Protein AF-A0A2E6XXT9-F1 (afdb_monomer)

Solvent-accessible surface area (backbone atoms only — not comparable to full-atom values): 5146 Å² total; per-residue (Å²): 124,73,70,63,57,56,52,53,52,50,53,53,52,51,52,58,50,50,54,53,52,51,51,53,53,49,52,53,50,51,52,50,49,62,69,49,42,75,70,45,39,66,88,89,64,47,90,58,90,67,51,73,64,60,50,40,53,53,30,56,75,75,38,59,66,68,61,18,49,52,54,41,52,54,50,53,48,60,33,11,51,72,50,48,55,54,60,77,77,106

pLDDT: mean 73.35, std 12.28, range [46.41, 94.06]

Mean predicted aligned error: 13.12 Å

Structure (mmCIF, N/CA/C/O backbone):
data_AF-A0A2E6XXT9-F1
#
_entry.id   AF-A0A2E6XXT9-F1
#
loop_
_atom_site.group_PDB
_atom_site.id
_atom_site.type_symbol
_atom_site.label_at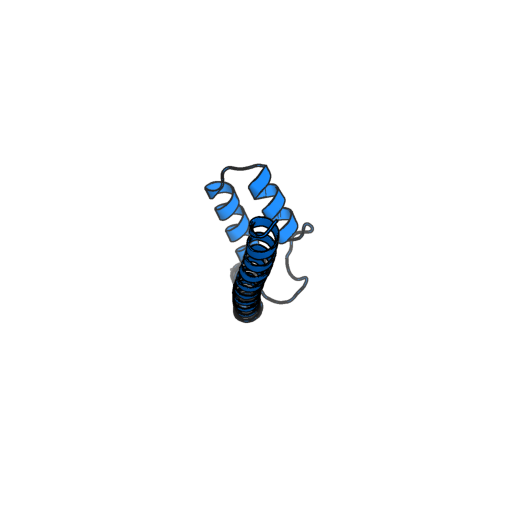om_id
_atom_site.label_alt_id
_atom_site.label_comp_id
_atom_site.label_asym_id
_atom_site.label_entity_id
_atom_site.label_seq_id
_atom_site.pdbx_PDB_ins_code
_atom_site.Cartn_x
_atom_site.Cartn_y
_atom_site.Cartn_z
_atom_site.occupancy
_atom_site.B_iso_or_equiv
_atom_site.auth_seq_id
_atom_site.auth_comp_id
_atom_site.auth_asym_id
_atom_site.auth_atom_id
_atom_site.pdbx_PDB_model_num
ATOM 1 N N . MET A 1 1 ? -21.179 0.998 47.952 1.00 52.31 1 MET A N 1
ATOM 2 C CA . MET A 1 1 ? -19.889 0.508 47.402 1.00 52.31 1 MET A CA 1
ATOM 3 C C . MET A 1 1 ? -19.983 -0.675 46.414 1.00 52.31 1 MET A C 1
ATOM 5 O O . MET A 1 1 ? -19.039 -0.860 45.659 1.00 52.31 1 MET A O 1
ATOM 9 N N . ARG A 1 2 ? -21.082 -1.456 46.329 1.00 54.91 2 ARG A N 1
ATOM 10 C CA . ARG A 1 2 ? -21.186 -2.627 45.411 1.00 54.91 2 ARG A CA 1
ATOM 11 C C . ARG A 1 2 ? -21.195 -2.318 43.901 1.00 54.91 2 ARG A C 1
ATOM 13 O O . ARG A 1 2 ? -20.762 -3.156 43.122 1.00 54.91 2 ARG A O 1
ATOM 20 N N . LYS A 1 3 ? -21.653 -1.134 43.471 1.00 54.16 3 LYS A N 1
ATOM 21 C CA . LYS A 1 3 ? -21.786 -0.796 42.036 1.00 54.16 3 LYS A CA 1
ATOM 22 C C . LYS A 1 3 ? -20.437 -0.646 41.304 1.00 54.16 3 LYS A C 1
ATOM 24 O O . LYS A 1 3 ? -20.351 -0.979 40.128 1.00 54.16 3 LYS A O 1
ATOM 29 N N . ASN A 1 4 ? -19.371 -0.240 42.004 1.00 60.50 4 ASN A N 1
ATOM 30 C CA . ASN A 1 4 ? -18.047 -0.021 41.399 1.00 60.50 4 ASN A CA 1
ATOM 31 C C . ASN A 1 4 ? -17.325 -1.319 41.006 1.00 60.50 4 ASN A C 1
ATOM 33 O O . ASN A 1 4 ? -16.592 -1.335 40.021 1.00 60.50 4 ASN A O 1
ATOM 37 N N . TYR A 1 5 ? -17.544 -2.413 41.740 1.00 61.06 5 TYR A N 1
ATOM 38 C CA . TYR A 1 5 ? -16.918 -3.704 41.433 1.00 61.06 5 TYR A CA 1
ATOM 39 C C . TYR A 1 5 ? -17.533 -4.361 40.196 1.00 61.06 5 TYR A C 1
ATOM 41 O O . TYR A 1 5 ? -16.806 -4.861 39.340 1.00 61.06 5 TYR A O 1
ATOM 49 N N . LEU A 1 6 ? -18.860 -4.284 40.055 1.00 65.12 6 LEU A N 1
ATOM 50 C CA . LEU A 1 6 ? -19.566 -4.844 38.903 1.00 65.12 6 LEU A CA 1
ATOM 51 C C . LEU A 1 6 ? -19.164 -4.136 37.600 1.00 65.12 6 LEU A C 1
ATOM 53 O O . LEU A 1 6 ? -18.903 -4.787 36.593 1.00 65.12 6 LEU A O 1
ATOM 57 N N . PHE A 1 7 ? -19.033 -2.806 37.642 1.00 67.94 7 PHE A N 1
ATOM 58 C CA . PHE A 1 7 ? -18.627 -2.003 36.488 1.00 67.94 7 PHE A CA 1
ATOM 59 C C . PHE A 1 7 ? -17.190 -2.313 36.038 1.00 67.94 7 PHE A C 1
ATOM 61 O O . PHE A 1 7 ? -16.904 -2.335 34.844 1.00 67.94 7 PHE A O 1
ATOM 68 N N . LYS A 1 8 ? -16.286 -2.612 36.982 1.00 68.00 8 LYS A N 1
ATOM 69 C CA . LYS A 1 8 ? -14.889 -2.972 36.690 1.00 68.00 8 LYS A CA 1
ATOM 70 C C . LYS A 1 8 ? -14.782 -4.336 35.998 1.00 68.00 8 LYS A C 1
ATOM 72 O O . LYS A 1 8 ? -14.039 -4.463 35.028 1.00 68.00 8 LYS A O 1
ATOM 77 N N . ILE A 1 9 ? -15.567 -5.318 36.448 1.00 66.75 9 ILE A N 1
ATOM 78 C CA . ILE A 1 9 ? -15.645 -6.650 35.826 1.00 66.75 9 ILE A CA 1
ATOM 79 C C . ILE A 1 9 ? -16.264 -6.549 34.429 1.00 66.75 9 ILE A C 1
ATOM 81 O O . ILE A 1 9 ? -15.720 -7.112 33.483 1.00 66.75 9 ILE A O 1
ATOM 85 N N . LEU A 1 10 ? -17.340 -5.769 34.272 1.00 71.44 10 LEU A N 1
ATOM 86 C CA . LEU A 1 10 ? -17.986 -5.556 32.975 1.00 71.44 10 LEU A CA 1
ATOM 87 C C . LEU A 1 10 ? -17.019 -4.918 31.965 1.00 71.44 10 LEU A C 1
ATOM 89 O O . LEU A 1 10 ? -16.896 -5.392 30.841 1.00 71.44 10 LEU A O 1
ATOM 93 N N . LYS A 1 11 ? -16.274 -3.886 32.384 1.00 69.88 11 LYS A N 1
ATOM 94 C CA . LYS A 1 11 ? -15.284 -3.201 31.538 1.00 69.88 11 LYS A CA 1
ATOM 95 C C . LYS A 1 11 ? -14.143 -4.136 31.128 1.00 69.88 11 LYS A C 1
ATOM 97 O O . LYS A 1 11 ? -13.725 -4.120 29.977 1.00 69.88 11 LYS A O 1
ATOM 102 N N . MET A 1 12 ? -13.684 -4.987 32.046 1.00 62.44 12 MET A N 1
ATOM 103 C CA . MET A 1 12 ? -12.664 -6.000 31.766 1.00 62.44 12 MET A CA 1
ATOM 104 C C . MET A 1 12 ? -13.171 -7.064 30.780 1.00 62.44 12 MET A C 1
ATOM 106 O O . MET A 1 12 ? -12.436 -7.450 29.877 1.00 62.44 12 MET A O 1
ATOM 110 N N . TYR A 1 13 ? -14.434 -7.486 30.896 1.00 62.16 13 TYR A N 1
ATOM 111 C CA . TYR A 1 13 ? -15.052 -8.460 29.990 1.00 62.16 13 TYR A CA 1
ATOM 112 C C . TYR A 1 13 ? -15.288 -7.887 28.583 1.00 62.16 13 TYR A C 1
ATOM 114 O O . TYR A 1 13 ? -14.995 -8.551 27.591 1.00 62.16 13 TYR A O 1
ATOM 122 N N . VAL A 1 14 ? -15.741 -6.631 28.489 1.00 68.69 14 VAL A N 1
ATOM 123 C CA . VAL A 1 14 ? -15.914 -5.914 27.213 1.00 68.69 14 VAL A CA 1
ATOM 124 C C . VAL A 1 14 ? -14.571 -5.728 26.509 1.00 68.69 14 VAL A C 1
ATOM 126 O O . VAL A 1 14 ? -14.471 -6.046 25.327 1.00 68.69 14 VAL A O 1
ATOM 129 N N . SER A 1 15 ? -13.515 -5.316 27.220 1.00 66.44 15 SER A N 1
ATOM 130 C CA . SER A 1 15 ? -12.163 -5.238 26.647 1.00 66.44 15 SER A CA 1
ATOM 131 C C . SER A 1 15 ? -11.648 -6.606 26.184 1.00 66.44 15 SER A C 1
ATOM 133 O O . SER A 1 15 ? -10.994 -6.684 25.144 1.00 66.44 15 SER A O 1
ATOM 135 N N . ASN A 1 16 ? -11.992 -7.687 26.901 1.00 69.25 16 ASN A N 1
ATOM 136 C CA . ASN A 1 16 ? -11.644 -9.057 26.515 1.00 69.25 16 ASN A CA 1
ATOM 137 C C . ASN A 1 16 ? -12.443 -9.569 25.282 1.00 69.25 16 ASN A C 1
ATOM 139 O O . ASN A 1 16 ? -12.013 -10.437 24.530 1.00 69.25 16 ASN A O 1
ATOM 143 N N . ILE A 1 17 ? -13.636 -9.051 25.028 1.00 74.56 17 ILE A N 1
ATOM 144 C CA . ILE A 1 17 ? -14.370 -9.370 23.795 1.00 74.56 17 ILE A CA 1
ATOM 145 C C . ILE A 1 17 ? -13.838 -8.539 22.628 1.00 74.56 17 ILE A C 1
ATOM 147 O O . ILE A 1 17 ? -13.624 -9.070 21.538 1.00 74.56 17 ILE A O 1
ATOM 151 N N . LEU A 1 18 ? -13.546 -7.262 22.877 1.00 71.00 18 LEU A N 1
ATOM 152 C CA . LEU A 1 18 ? -13.071 -6.335 21.859 1.00 71.00 18 LEU A CA 1
ATOM 153 C C . LEU A 1 18 ? -11.682 -6.722 21.328 1.00 71.00 18 LEU A C 1
ATOM 155 O O . LEU A 1 18 ? -11.492 -6.681 20.116 1.00 71.00 18 LEU A O 1
ATOM 159 N N . TYR A 1 19 ? -10.746 -7.169 22.185 1.00 77.62 19 TYR A N 1
ATOM 160 C CA . TYR A 1 19 ? -9.423 -7.621 21.710 1.00 77.62 19 TYR A CA 1
ATOM 161 C C . TYR A 1 19 ? -9.507 -8.899 20.866 1.00 77.62 19 TYR A C 1
ATOM 163 O O . TYR A 1 19 ? -8.767 -9.047 19.898 1.00 77.62 19 TYR A O 1
ATOM 171 N N . LYS A 1 20 ? -10.405 -9.836 21.207 1.00 73.38 20 LYS A N 1
ATOM 172 C CA . LYS A 1 20 ? -10.609 -11.049 20.400 1.00 73.38 20 LYS A CA 1
ATOM 173 C C . LYS A 1 20 ? -11.167 -10.696 19.031 1.00 73.38 20 LYS A C 1
ATOM 175 O O . LYS A 1 20 ? -10.698 -11.235 18.031 1.00 73.38 20 LYS A O 1
ATOM 180 N N . LEU A 1 21 ? -12.123 -9.768 18.992 1.00 75.19 21 LEU A N 1
ATOM 181 C CA . LEU A 1 21 ? -12.710 -9.289 17.748 1.00 75.19 21 LEU A CA 1
ATOM 182 C C . LEU A 1 21 ? -11.652 -8.620 16.860 1.00 75.19 21 LEU A C 1
ATOM 184 O O . LEU A 1 21 ? -11.535 -8.960 15.685 1.00 75.19 21 LEU A O 1
ATOM 188 N N . THR A 1 22 ? -10.832 -7.727 17.424 1.00 76.38 22 THR A N 1
ATOM 189 C CA . THR A 1 22 ? -9.768 -7.049 16.668 1.00 76.38 22 THR A CA 1
ATOM 190 C C . THR A 1 22 ? -8.680 -8.009 16.208 1.00 76.38 22 THR A C 1
ATOM 192 O O . THR A 1 22 ? -8.243 -7.912 15.066 1.00 76.38 22 THR A O 1
ATOM 195 N N . THR A 1 23 ? -8.284 -8.980 17.035 1.00 78.81 23 THR A N 1
ATOM 196 C CA . THR A 1 23 ? -7.291 -9.997 16.642 1.00 78.81 23 THR A CA 1
ATOM 197 C C . THR A 1 23 ? -7.799 -10.840 15.470 1.00 78.81 23 THR A C 1
ATOM 199 O O . THR A 1 23 ? -7.047 -11.103 14.536 1.00 78.81 23 THR A O 1
ATOM 202 N N . CYS A 1 24 ? -9.084 -11.204 15.474 1.00 78.69 24 CYS A N 1
ATOM 203 C CA . CYS A 1 24 ? -9.699 -11.968 14.389 1.00 78.69 24 CYS A CA 1
ATOM 204 C C . CYS A 1 24 ? -9.735 -11.160 13.078 1.00 78.69 24 CYS A C 1
ATOM 206 O O . CYS A 1 24 ? -9.350 -11.663 12.024 1.00 78.69 24 CYS A O 1
ATOM 208 N N . VAL A 1 25 ? -10.096 -9.873 13.154 1.00 82.38 25 VAL A N 1
ATOM 209 C CA . VAL A 1 25 ? -10.068 -8.955 12.002 1.00 82.38 25 VAL A CA 1
ATOM 210 C C . VAL A 1 25 ? -8.646 -8.784 11.454 1.00 82.38 25 VAL A C 1
ATOM 212 O O . VAL A 1 25 ? -8.451 -8.850 10.243 1.00 82.38 25 VAL A O 1
ATOM 215 N N . ILE A 1 26 ? -7.643 -8.632 12.324 1.00 77.31 26 ILE A N 1
ATOM 216 C CA . ILE A 1 26 ? -6.233 -8.512 11.923 1.00 77.31 26 ILE A CA 1
ATOM 217 C C . ILE A 1 26 ? -5.745 -9.795 11.243 1.00 77.31 26 ILE A C 1
ATOM 219 O O . ILE A 1 26 ? -5.108 -9.719 10.197 1.00 77.31 26 ILE A O 1
ATOM 223 N N . GLN A 1 27 ? -6.064 -10.970 11.790 1.00 80.25 27 GLN A N 1
ATOM 224 C CA . GLN A 1 27 ? -5.689 -12.253 11.186 1.00 80.25 27 GLN A CA 1
ATOM 225 C C . GLN A 1 27 ? -6.314 -12.436 9.799 1.00 80.25 27 GLN A C 1
ATOM 227 O O . GLN A 1 27 ? -5.619 -12.843 8.868 1.00 80.25 27 GLN A O 1
ATOM 232 N N . MET A 1 28 ? -7.587 -12.067 9.637 1.00 79.25 28 MET A N 1
ATOM 233 C CA . MET A 1 28 ? -8.257 -12.074 8.333 1.00 79.25 28 MET A CA 1
ATOM 234 C C . MET A 1 28 ? -7.597 -11.103 7.346 1.00 79.25 28 MET A C 1
ATOM 236 O O . MET A 1 28 ? -7.363 -11.460 6.194 1.00 79.25 28 MET A O 1
ATOM 240 N N . LEU A 1 29 ? -7.233 -9.899 7.794 1.00 77.31 29 LEU A N 1
ATOM 241 C CA . LEU A 1 29 ? -6.505 -8.917 6.983 1.00 77.31 29 LEU A CA 1
ATOM 242 C C . LEU A 1 29 ? -5.127 -9.425 6.548 1.00 77.31 29 LEU A C 1
ATOM 244 O O . LEU A 1 29 ? -4.773 -9.283 5.380 1.00 77.31 29 LEU A O 1
ATOM 248 N N . ILE A 1 30 ? -4.367 -10.043 7.456 1.00 78.12 30 ILE A N 1
ATOM 249 C CA . ILE A 1 30 ? -3.056 -10.630 7.147 1.00 78.12 30 ILE A CA 1
ATOM 250 C C . ILE A 1 30 ? -3.205 -11.736 6.102 1.00 78.12 30 ILE A C 1
ATOM 252 O O . ILE A 1 30 ? -2.451 -11.751 5.131 1.00 78.12 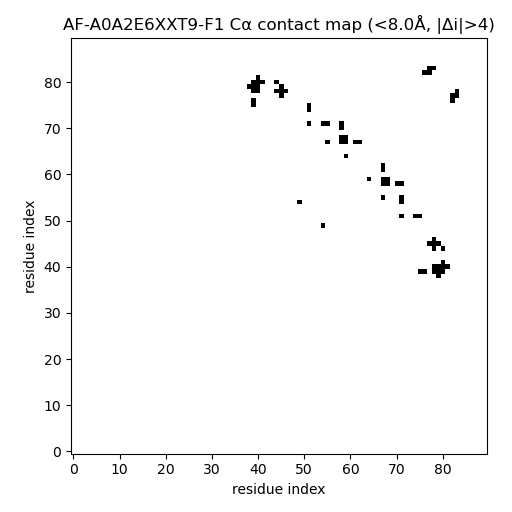30 ILE A O 1
ATOM 256 N N . LEU A 1 31 ? -4.197 -12.616 6.263 1.00 81.31 31 LEU A N 1
ATOM 257 C CA . LEU A 1 31 ? -4.467 -13.693 5.313 1.00 81.31 31 LEU A CA 1
ATOM 258 C C . LEU A 1 31 ? -4.804 -13.139 3.922 1.00 81.31 31 LEU A C 1
ATOM 260 O O . LEU A 1 31 ? -4.234 -13.585 2.928 1.00 81.31 31 LEU A O 1
ATOM 264 N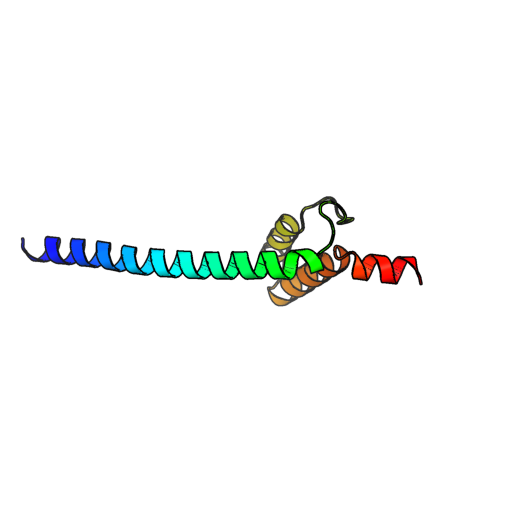 N . CYS A 1 32 ? -5.667 -12.123 3.849 1.00 74.06 32 CYS A N 1
ATOM 265 C CA . CYS A 1 32 ? -5.977 -11.437 2.596 1.00 74.06 32 CYS A CA 1
ATOM 266 C C . CYS A 1 32 ? -4.714 -10.833 1.967 1.00 74.06 32 CYS A C 1
ATOM 268 O O . CYS A 1 32 ? -4.451 -11.056 0.789 1.00 74.06 32 CYS A O 1
ATOM 270 N N . ILE A 1 33 ? -3.894 -10.117 2.743 1.00 77.06 33 ILE A N 1
ATOM 271 C CA . ILE A 1 33 ? -2.651 -9.519 2.237 1.00 77.06 33 ILE A CA 1
ATOM 272 C C . ILE A 1 33 ? -1.711 -10.598 1.699 1.00 77.06 33 ILE A C 1
ATOM 274 O O . ILE A 1 33 ? -1.165 -10.415 0.618 1.00 77.06 33 ILE A O 1
ATOM 278 N N . GLN A 1 34 ? -1.533 -11.716 2.404 1.00 73.69 34 GLN A N 1
ATOM 279 C CA . GLN A 1 34 ? -0.679 -12.819 1.952 1.00 73.69 34 GLN A CA 1
ATOM 280 C C . GLN A 1 34 ? -1.200 -13.469 0.667 1.00 73.69 34 GLN A C 1
ATOM 282 O O . GLN A 1 34 ? -0.407 -13.772 -0.222 1.00 73.69 34 GLN A O 1
ATOM 287 N N . LEU A 1 35 ? -2.519 -13.630 0.541 1.00 78.12 35 LEU A N 1
ATOM 288 C CA . LEU A 1 35 ? -3.156 -14.227 -0.632 1.00 78.12 35 LEU A CA 1
ATOM 289 C C . LEU A 1 35 ? -3.078 -13.314 -1.864 1.00 78.12 35 LEU A C 1
ATOM 291 O O . LEU A 1 35 ? -2.857 -13.794 -2.974 1.00 78.12 35 LEU A O 1
ATOM 295 N N . PHE A 1 36 ? -3.193 -11.998 -1.670 1.00 71.56 36 PHE A N 1
ATOM 296 C CA . PHE A 1 36 ? -3.072 -11.017 -2.750 1.00 71.56 36 PHE A CA 1
ATOM 297 C C . PHE A 1 36 ? -1.622 -10.573 -3.028 1.00 71.56 36 PHE A C 1
ATOM 299 O O . PHE A 1 36 ? -1.345 -10.098 -4.126 1.00 71.56 36 PHE A O 1
ATOM 306 N N . ARG A 1 37 ? -0.669 -10.772 -2.100 1.00 68.50 37 ARG A N 1
ATOM 307 C CA . ARG A 1 37 ? 0.767 -10.447 -2.267 1.00 68.50 37 ARG A CA 1
ATOM 308 C C . ARG A 1 37 ? 1.369 -10.944 -3.588 1.00 68.50 37 ARG A C 1
ATOM 310 O O . ARG A 1 37 ? 1.964 -10.117 -4.275 1.00 68.50 37 ARG A O 1
ATOM 317 N N . PRO A 1 38 ? 1.214 -12.220 -3.997 1.00 65.38 38 PRO A N 1
ATOM 318 C CA . PRO A 1 38 ? 1.786 -12.692 -5.258 1.00 65.38 38 PRO A CA 1
ATOM 319 C C . PRO A 1 38 ? 1.189 -11.993 -6.487 1.00 65.38 38 PRO A C 1
ATOM 321 O O . PRO A 1 38 ? 1.857 -11.888 -7.511 1.00 65.38 38 PRO A O 1
ATOM 324 N N . PHE A 1 39 ? -0.033 -11.461 -6.383 1.00 66.06 39 PHE A N 1
ATOM 325 C CA . PHE A 1 39 ? -0.668 -10.706 -7.461 1.00 66.06 39 PHE A CA 1
ATOM 326 C C . PHE A 1 39 ? -0.174 -9.263 -7.556 1.00 66.06 39 PHE A C 1
ATOM 328 O O . PHE A 1 39 ? -0.362 -8.655 -8.600 1.00 66.06 39 PHE A O 1
ATOM 335 N N . PHE A 1 40 ? 0.454 -8.702 -6.519 1.00 64.44 40 PHE A N 1
ATOM 336 C CA . PHE A 1 40 ? 0.998 -7.337 -6.550 1.00 64.44 40 PHE A CA 1
ATOM 337 C C . PHE A 1 40 ? 2.436 -7.262 -7.076 1.00 64.44 40 PHE A C 1
ATOM 339 O O . PHE A 1 40 ? 2.947 -6.168 -7.300 1.00 64.44 40 PHE A O 1
ATOM 346 N N . GLY A 1 41 ? 3.056 -8.412 -7.343 1.00 61.81 41 GLY A N 1
ATOM 347 C CA . GLY A 1 41 ? 4.380 -8.513 -7.935 1.00 61.81 41 GLY A CA 1
ATOM 348 C C . GLY A 1 41 ? 5.552 -8.490 -6.983 1.00 61.81 41 GLY A C 1
ATOM 349 O O . GLY A 1 41 ? 5.399 -8.518 -5.767 1.00 61.81 41 GLY A O 1
ATOM 350 N N . ALA A 1 42 ? 6.749 -8.476 -7.573 1.00 62.41 42 ALA A N 1
ATOM 351 C CA . ALA A 1 42 ? 7.988 -8.462 -6.816 1.00 62.41 42 ALA A CA 1
ATOM 352 C C . ALA A 1 42 ? 8.158 -7.142 -6.047 1.00 62.41 42 ALA A C 1
ATOM 354 O O . ALA A 1 42 ? 7.791 -6.056 -6.505 1.00 62.41 42 ALA A O 1
ATOM 355 N N . GLU A 1 43 ? 8.721 -7.257 -4.848 1.00 58.66 43 GLU A N 1
ATOM 356 C CA . GLU A 1 43 ? 9.005 -6.123 -3.976 1.00 58.66 43 GLU A CA 1
ATOM 357 C C . GLU A 1 43 ? 10.012 -5.180 -4.652 1.00 58.66 43 GLU A C 1
ATOM 359 O O . GLU A 1 43 ? 10.987 -5.624 -5.251 1.00 58.66 43 GLU A O 1
ATOM 364 N N . GLY A 1 44 ? 9.758 -3.869 -4.594 1.00 60.62 44 GLY A N 1
ATOM 365 C CA . GLY A 1 44 ? 10.651 -2.855 -5.173 1.00 60.62 44 GLY A CA 1
ATOM 366 C C . GLY A 1 44 ? 10.502 -2.600 -6.680 1.00 60.62 44 GLY A C 1
ATOM 367 O O . GLY A 1 44 ? 11.282 -1.832 -7.230 1.00 60.62 44 GLY A O 1
ATOM 368 N N . VAL A 1 45 ? 9.505 -3.188 -7.357 1.00 63.59 45 VAL A N 1
ATOM 369 C CA . VAL A 1 45 ? 9.285 -3.001 -8.814 1.00 63.59 45 VAL A CA 1
ATOM 370 C C . VAL A 1 45 ? 8.287 -1.875 -9.135 1.00 63.59 45 VAL A C 1
ATOM 372 O O . VAL A 1 45 ? 8.045 -1.548 -10.295 1.00 63.59 45 VAL A O 1
ATOM 375 N N . CYS A 1 46 ? 7.705 -1.243 -8.115 1.00 70.38 46 CYS A N 1
ATOM 376 C CA . CYS A 1 46 ? 6.804 -0.110 -8.303 1.00 70.38 46 CYS A CA 1
ATOM 377 C C . CYS A 1 46 ? 7.605 1.069 -8.897 1.00 70.38 46 CYS A C 1
ATOM 379 O O . CYS A 1 46 ? 8.567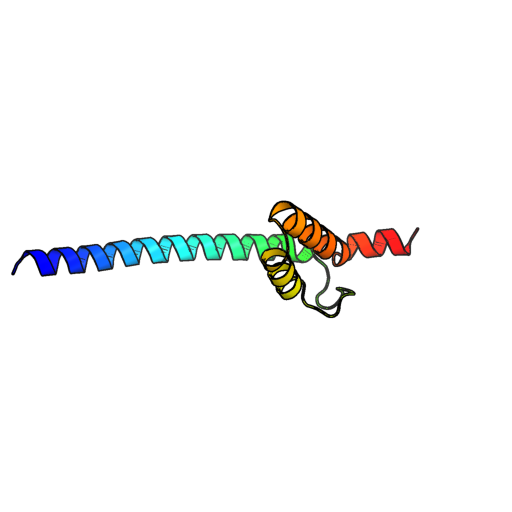 1.512 -8.271 1.00 70.38 46 CYS A O 1
ATOM 381 N N . PRO A 1 47 ? 7.236 1.599 -10.081 1.00 70.31 47 PRO A N 1
ATOM 382 C CA . PRO A 1 47 ? 8.009 2.645 -10.761 1.00 70.31 47 PRO A CA 1
ATOM 383 C C . PRO A 1 47 ? 7.941 4.002 -10.048 1.00 70.31 47 PRO A C 1
ATOM 385 O O . PRO A 1 47 ? 8.611 4.952 -10.446 1.00 70.31 47 PRO A O 1
ATOM 388 N N . PHE A 1 48 ? 7.101 4.120 -9.021 1.00 75.44 48 PHE A N 1
ATOM 389 C CA . PHE A 1 48 ? 6.899 5.362 -8.299 1.00 75.44 48 PHE A CA 1
ATOM 390 C C . PHE A 1 48 ? 7.756 5.420 -7.034 1.00 75.44 48 PHE A C 1
ATOM 392 O O . PHE A 1 48 ? 7.772 4.480 -6.245 1.00 75.44 48 PHE A O 1
ATOM 399 N N . THR A 1 49 ? 8.386 6.574 -6.808 1.00 74.88 49 THR A N 1
ATOM 400 C CA . THR A 1 49 ? 9.266 6.840 -5.658 1.00 74.88 49 THR A CA 1
ATOM 401 C C . THR A 1 49 ? 8.533 6.825 -4.316 1.00 74.88 49 THR A C 1
ATOM 403 O O . THR A 1 49 ? 9.071 6.348 -3.326 1.00 74.88 49 THR A O 1
ATOM 406 N N . ILE A 1 50 ? 7.303 7.350 -4.276 1.00 80.19 50 ILE A N 1
ATOM 407 C CA . ILE A 1 50 ? 6.474 7.370 -3.060 1.00 80.19 50 ILE A CA 1
ATOM 408 C C . ILE A 1 50 ? 5.831 5.990 -2.875 1.00 80.19 50 ILE A C 1
ATOM 410 O O . ILE A 1 50 ? 5.301 5.420 -3.841 1.00 80.19 50 ILE A O 1
ATOM 414 N N . GLY A 1 51 ? 5.822 5.470 -1.647 1.00 78.69 51 GLY A N 1
ATOM 415 C CA . GLY A 1 51 ? 5.200 4.180 -1.354 1.00 78.69 51 GLY A CA 1
ATOM 416 C C . GLY A 1 51 ? 3.703 4.175 -1.685 1.00 78.69 51 GLY A C 1
ATOM 417 O O . GLY A 1 51 ? 3.018 5.190 -1.557 1.00 78.69 51 GLY A O 1
ATOM 418 N N . CYS A 1 52 ? 3.155 3.025 -2.098 1.00 78.56 52 CYS A N 1
ATOM 419 C CA . CYS A 1 52 ? 1.714 2.909 -2.380 1.00 78.56 52 CYS A CA 1
ATOM 420 C C . CYS A 1 52 ? 0.856 3.303 -1.164 1.00 78.56 52 CYS A C 1
ATOM 422 O O . CYS A 1 52 ? -0.188 3.927 -1.331 1.00 78.56 52 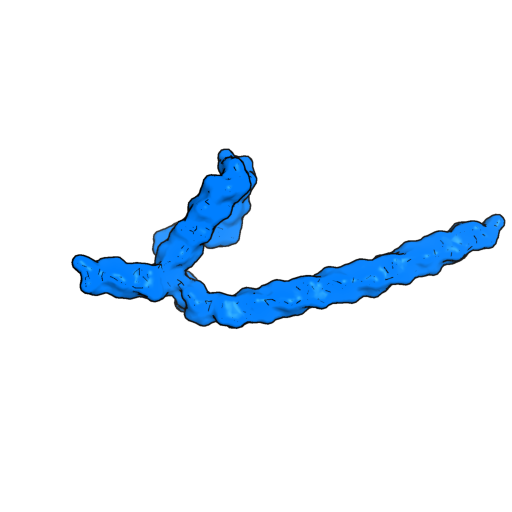CYS A O 1
ATOM 424 N N . THR A 1 53 ? 1.327 2.995 0.049 1.00 82.62 53 THR A N 1
ATOM 425 C CA . THR A 1 53 ? 0.671 3.367 1.310 1.00 82.62 53 THR A CA 1
ATOM 426 C C . THR A 1 53 ? 0.668 4.877 1.535 1.00 82.62 53 THR A C 1
ATOM 428 O O . THR A 1 53 ? -0.382 5.450 1.799 1.00 82.62 53 THR A O 1
ATOM 431 N N . GLU A 1 54 ? 1.819 5.535 1.385 1.00 84.50 54 GLU A N 1
ATOM 432 C CA . GLU A 1 54 ? 1.944 6.991 1.545 1.00 84.50 54 GLU A CA 1
ATOM 433 C C . GLU A 1 54 ? 1.084 7.727 0.517 1.00 84.50 54 GLU A C 1
ATOM 435 O O . GLU A 1 54 ? 0.347 8.647 0.861 1.00 84.50 54 GLU A O 1
ATOM 440 N N . TYR A 1 55 ? 1.089 7.261 -0.735 1.00 87.25 55 TYR A N 1
ATOM 441 C CA . TYR A 1 55 ? 0.208 7.806 -1.760 1.00 87.25 55 TYR A CA 1
ATOM 442 C C . TYR A 1 55 ? -1.273 7.628 -1.420 1.00 87.25 55 TYR A C 1
ATOM 444 O O . TYR A 1 55 ? -2.062 8.539 -1.660 1.00 87.25 55 TYR A O 1
ATOM 452 N N . ALA A 1 56 ? -1.662 6.472 -0.877 1.00 87.38 56 ALA A N 1
ATOM 453 C CA . ALA A 1 56 ? -3.046 6.226 -0.498 1.00 87.38 56 ALA A CA 1
ATOM 454 C C . ALA A 1 56 ? -3.517 7.170 0.606 1.00 87.38 56 ALA A C 1
ATOM 456 O O . ALA A 1 56 ? -4.610 7.724 0.499 1.00 87.38 56 ALA A O 1
ATOM 457 N N . ILE A 1 57 ? -2.668 7.415 1.604 1.00 91.06 57 ILE A N 1
ATOM 458 C CA . ILE A 1 57 ? -2.938 8.401 2.654 1.00 91.06 57 ILE A CA 1
ATOM 459 C C . ILE A 1 57 ? -3.111 9.791 2.030 1.00 91.06 57 ILE A C 1
ATOM 461 O O . ILE A 1 57 ? -4.158 10.407 2.212 1.00 91.06 57 ILE A O 1
ATOM 465 N N . MET A 1 58 ? -2.164 10.233 1.195 1.00 91.56 58 MET A N 1
ATOM 466 C CA . MET A 1 58 ? -2.248 11.540 0.529 1.00 91.56 58 MET A CA 1
ATOM 467 C C . MET A 1 58 ? -3.525 11.700 -0.309 1.00 91.56 58 MET A C 1
ATOM 469 O O . MET A 1 58 ? -4.149 12.757 -0.299 1.00 91.56 58 MET A O 1
ATOM 473 N N . GLN A 1 59 ? -3.935 10.664 -1.048 1.00 93.12 59 GLN A N 1
ATOM 474 C CA . GLN A 1 59 ? -5.151 10.720 -1.864 1.00 93.12 59 GLN A CA 1
ATOM 475 C C . GLN A 1 59 ? -6.416 10.810 -1.011 1.00 93.12 59 GLN A C 1
ATOM 477 O O . GLN A 1 59 ? -7.312 11.573 -1.370 1.00 93.12 59 GLN A O 1
ATOM 482 N N . LEU A 1 60 ? -6.481 10.061 0.094 1.00 92.00 60 LEU A N 1
ATOM 483 C CA . LEU A 1 60 ? -7.604 10.093 1.034 1.00 92.00 60 LEU A CA 1
ATOM 484 C C . LEU A 1 60 ? -7.710 11.428 1.785 1.00 92.00 60 LEU A C 1
ATOM 486 O O . LEU A 1 60 ? -8.818 11.834 2.122 1.00 92.00 60 LEU A O 1
ATOM 490 N N . GLU A 1 61 ? -6.590 12.111 2.028 1.00 94.06 61 GLU A N 1
ATOM 491 C CA . GLU A 1 61 ? -6.570 13.442 2.652 1.00 94.06 61 GLU A CA 1
ATOM 492 C C . GLU A 1 61 ? -6.967 14.560 1.679 1.00 94.06 61 GLU A C 1
ATOM 494 O O . GLU A 1 61 ? -7.617 15.525 2.074 1.00 94.06 61 GLU A O 1
ATOM 499 N N . GLN A 1 62 ? -6.571 14.447 0.408 1.00 93.19 62 GLN A N 1
ATOM 500 C CA . GLN A 1 62 ? -6.688 15.541 -0.563 1.00 93.19 62 GLN A CA 1
ATOM 501 C C . GLN A 1 62 ? -7.930 15.465 -1.457 1.00 93.19 62 GLN A C 1
ATOM 503 O O . GLN A 1 62 ? -8.312 16.474 -2.047 1.00 93.19 62 GLN A O 1
ATOM 508 N N . ASN A 1 63 ? -8.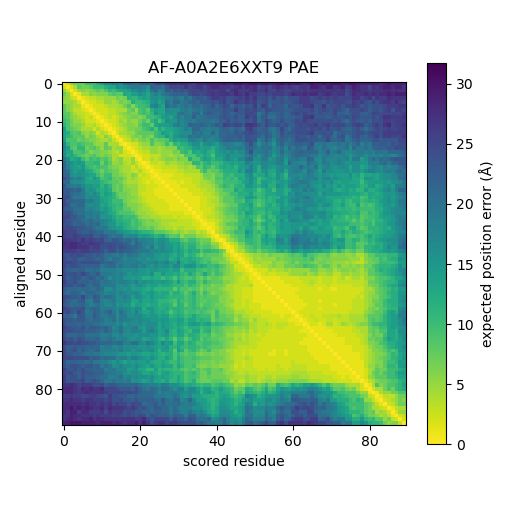549 14.290 -1.608 1.00 91.25 63 ASN A N 1
ATOM 509 C CA . ASN A 1 63 ? -9.628 14.072 -2.573 1.00 91.25 63 ASN A CA 1
ATOM 510 C C . ASN A 1 63 ? -10.857 13.422 -1.937 1.00 91.25 63 ASN A C 1
ATOM 512 O O . ASN A 1 63 ? -10.783 12.735 -0.921 1.00 91.25 63 ASN A O 1
ATOM 516 N N . HIS A 1 64 ? -12.006 13.569 -2.601 1.00 91.50 64 HIS A N 1
ATOM 517 C CA . HIS A 1 64 ? -13.208 12.818 -2.249 1.00 91.50 64 HIS A CA 1
ATOM 518 C C . HIS A 1 64 ? -12.966 11.306 -2.344 1.00 91.50 64 HIS A C 1
ATOM 520 O O . HIS A 1 64 ? -12.270 10.837 -3.246 1.00 91.50 64 HIS A O 1
ATOM 526 N N . PHE A 1 65 ? -13.600 10.544 -1.447 1.00 88.75 65 PHE A N 1
ATOM 527 C CA . PHE A 1 65 ? -13.370 9.106 -1.258 1.00 88.75 65 PHE A CA 1
ATOM 528 C C . PHE A 1 65 ? -13.364 8.291 -2.560 1.00 88.75 65 PHE A C 1
ATOM 530 O O . PHE A 1 65 ? -12.479 7.465 -2.758 1.00 88.75 65 PHE A O 1
ATOM 537 N N . LEU A 1 66 ? -14.309 8.546 -3.471 1.00 90.81 66 LEU A N 1
ATOM 538 C CA . LEU A 1 66 ? -14.403 7.832 -4.750 1.00 90.81 66 LEU A CA 1
ATOM 539 C C . LEU A 1 66 ? -13.215 8.129 -5.673 1.00 90.81 66 LEU A C 1
ATOM 541 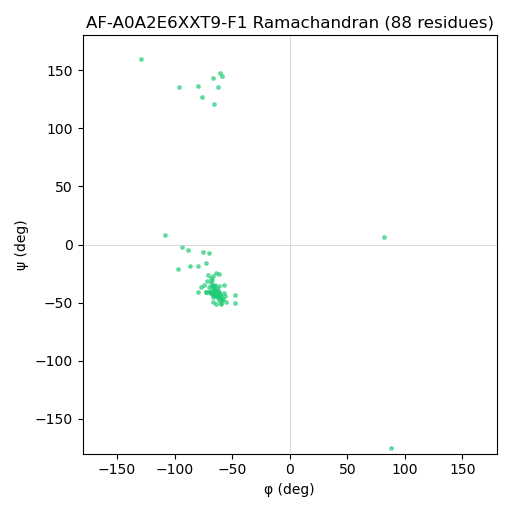O O . LEU A 1 66 ? -12.627 7.211 -6.242 1.00 90.81 66 LEU A O 1
ATOM 545 N N . THR A 1 67 ? -12.834 9.401 -5.786 1.00 87.69 67 THR A N 1
ATOM 546 C CA . THR A 1 67 ? -11.682 9.839 -6.583 1.00 87.69 67 THR A CA 1
ATOM 547 C C . THR A 1 67 ? -10.384 9.293 -5.998 1.00 87.69 67 THR A C 1
ATOM 549 O O . THR A 1 67 ? -9.547 8.766 -6.730 1.00 87.69 67 THR A O 1
ATOM 552 N N 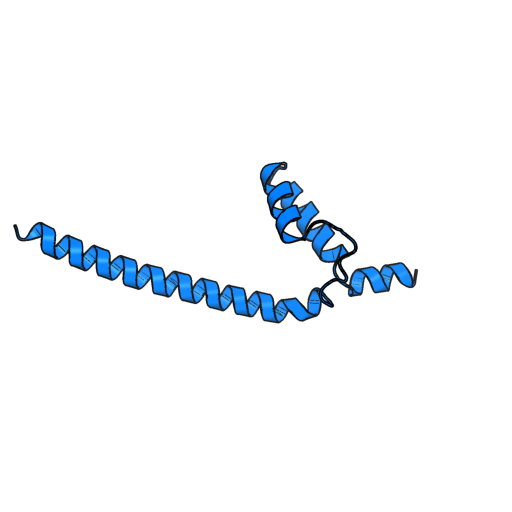. ALA A 1 68 ? -10.245 9.352 -4.672 1.00 89.31 68 ALA A N 1
ATOM 553 C CA . ALA A 1 68 ? -9.103 8.799 -3.959 1.00 89.31 68 ALA A CA 1
ATOM 554 C C . ALA A 1 68 ? -8.978 7.286 -4.198 1.00 89.31 68 ALA A C 1
ATOM 556 O O . ALA A 1 68 ? -7.924 6.817 -4.620 1.00 89.31 68 ALA A O 1
ATOM 557 N N . MET A 1 69 ? -10.069 6.533 -4.018 1.00 87.69 69 MET A N 1
ATOM 558 C CA . MET A 1 69 ? -10.133 5.091 -4.288 1.00 87.69 69 MET A CA 1
ATOM 559 C C . MET A 1 69 ? -9.727 4.754 -5.722 1.00 87.69 69 MET A C 1
ATOM 561 O O . MET A 1 69 ? -8.878 3.888 -5.929 1.00 87.69 69 MET A O 1
ATOM 565 N N . TYR A 1 70 ? -10.292 5.451 -6.711 1.00 88.06 70 TYR A N 1
ATOM 566 C CA . TYR A 1 70 ? -9.951 5.238 -8.117 1.00 88.06 70 TYR A CA 1
ATOM 567 C C . TYR A 1 70 ? -8.454 5.456 -8.380 1.00 88.06 70 TYR A C 1
ATOM 569 O O . TYR A 1 70 ? -7.802 4.610 -8.992 1.00 88.06 70 TYR A O 1
ATOM 577 N N . ASN A 1 71 ? -7.889 6.548 -7.863 1.00 87.81 71 ASN A N 1
ATOM 578 C CA . ASN A 1 71 ? -6.473 6.877 -8.025 1.00 87.81 71 ASN A CA 1
ATOM 579 C C . ASN A 1 71 ? -5.552 5.853 -7.345 1.00 87.81 71 ASN A C 1
ATOM 581 O O . ASN A 1 71 ? -4.540 5.443 -7.921 1.00 87.81 71 ASN A O 1
ATOM 585 N N . ILE A 1 72 ? -5.917 5.399 -6.144 1.00 87.62 72 ILE A N 1
ATOM 586 C CA . ILE A 1 72 ? -5.182 4.377 -5.390 1.00 87.62 72 ILE A CA 1
ATOM 587 C C . ILE A 1 72 ? -5.189 3.048 -6.140 1.00 87.62 72 ILE A C 1
ATOM 589 O O . ILE A 1 72 ? -4.123 2.486 -6.390 1.00 87.62 72 ILE A O 1
ATOM 593 N N . ILE A 1 73 ? -6.367 2.575 -6.552 1.00 85.00 73 ILE A N 1
ATOM 594 C CA . ILE A 1 73 ? -6.518 1.322 -7.299 1.00 85.00 73 ILE A CA 1
ATOM 595 C C . ILE A 1 73 ? -5.728 1.396 -8.605 1.00 85.00 73 ILE A C 1
ATOM 597 O O . ILE A 1 73 ? -4.950 0.491 -8.899 1.00 85.00 73 ILE A O 1
ATOM 601 N N . LYS A 1 74 ? -5.851 2.499 -9.353 1.00 83.81 74 LYS A N 1
ATOM 602 C CA . LYS A 1 74 ? -5.100 2.713 -10.594 1.00 83.81 74 LYS A CA 1
ATOM 603 C C . LYS A 1 74 ? -3.590 2.613 -10.366 1.00 83.81 74 LYS A C 1
ATOM 605 O O . LYS A 1 74 ? -2.906 1.951 -11.140 1.00 83.81 74 LYS A O 1
ATOM 610 N N . ARG A 1 75 ? -3.060 3.223 -9.302 1.00 82.56 75 ARG A N 1
ATOM 611 C CA . ARG A 1 75 ? -1.623 3.158 -8.987 1.00 82.56 75 ARG A CA 1
ATOM 612 C C . ARG A 1 75 ? -1.179 1.760 -8.561 1.00 82.56 75 ARG A C 1
ATOM 614 O O . ARG A 1 75 ? -0.131 1.309 -9.012 1.00 82.56 75 ARG A O 1
ATOM 621 N N . ILE A 1 76 ? -1.972 1.071 -7.740 1.00 80.00 76 ILE A N 1
ATOM 622 C CA . ILE A 1 76 ? -1.696 -0.315 -7.330 1.00 80.00 76 ILE A CA 1
ATOM 623 C C . ILE A 1 76 ? -1.657 -1.232 -8.558 1.00 80.00 76 ILE A C 1
ATOM 625 O O . ILE A 1 76 ? -0.749 -2.051 -8.677 1.00 80.00 76 ILE A O 1
ATOM 629 N N . LEU A 1 77 ? -2.587 -1.052 -9.502 1.00 77.25 77 LEU A N 1
ATOM 630 C CA . LEU A 1 77 ? -2.596 -1.790 -10.765 1.00 77.25 77 LEU A CA 1
ATOM 631 C C . LEU A 1 77 ? -1.360 -1.492 -11.623 1.00 77.25 77 LEU A C 1
ATOM 633 O O . LEU A 1 77 ? -0.819 -2.414 -12.219 1.00 77.25 77 LEU A O 1
ATOM 637 N N . ILE A 1 78 ? -0.864 -0.251 -11.648 1.00 76.19 78 ILE A N 1
ATOM 638 C CA . ILE A 1 78 ? 0.379 0.092 -12.363 1.00 76.19 78 ILE A CA 1
ATOM 639 C C . ILE A 1 78 ? 1.608 -0.551 -11.706 1.00 76.19 78 ILE A C 1
ATOM 641 O O . ILE A 1 78 ? 2.529 -0.964 -12.406 1.00 76.19 78 ILE A O 1
ATOM 645 N N . CYS A 1 79 ? 1.629 -0.661 -10.375 1.00 72.19 79 CYS A N 1
ATOM 646 C CA . CYS A 1 79 ? 2.715 -1.343 -9.666 1.00 72.19 79 CYS A CA 1
ATOM 647 C C . CYS A 1 79 ? 2.643 -2.872 -9.769 1.00 72.19 79 CYS A C 1
ATOM 649 O O . CYS A 1 79 ? 3.592 -3.541 -9.370 1.00 72.19 79 CYS A O 1
ATOM 651 N N . ASN A 1 80 ? 1.573 -3.426 -10.349 1.00 70.31 80 ASN A N 1
ATOM 652 C CA . ASN A 1 80 ? 1.481 -4.846 -10.642 1.00 70.31 80 ASN A CA 1
ATOM 653 C C . ASN A 1 80 ? 2.334 -5.197 -11.885 1.00 70.31 80 ASN A C 1
ATOM 655 O O . ASN A 1 80 ? 2.135 -4.619 -12.960 1.00 70.31 80 ASN A O 1
ATOM 659 N N . PRO A 1 81 ? 3.244 -6.182 -11.801 1.00 60.69 81 PRO A N 1
ATOM 660 C CA . PRO A 1 81 ? 4.076 -6.615 -12.917 1.00 60.69 81 PRO A CA 1
ATOM 661 C C . PRO A 1 81 ? 3.269 -7.150 -14.098 1.00 60.69 81 PRO A C 1
ATOM 663 O O . PRO A 1 81 ? 3.757 -7.058 -15.218 1.00 60.69 81 PRO A O 1
ATOM 666 N N . LEU A 1 82 ? 2.045 -7.653 -13.900 1.00 58.72 82 LEU A N 1
ATOM 667 C CA . LEU A 1 82 ? 1.196 -8.102 -15.011 1.00 58.72 82 LEU A CA 1
ATOM 668 C C . LEU A 1 82 ? 0.773 -6.941 -15.925 1.00 58.72 82 LEU A C 1
ATOM 670 O O . LEU A 1 82 ? 0.720 -7.107 -17.141 1.00 58.72 82 LEU A O 1
ATOM 674 N N . TYR A 1 83 ? 0.537 -5.751 -15.363 1.00 58.69 83 TYR A N 1
ATOM 675 C CA . TYR A 1 83 ? 0.229 -4.554 -16.149 1.00 58.69 83 TYR A CA 1
ATOM 676 C C . TYR A 1 83 ? 1.475 -4.020 -16.868 1.00 58.69 83 TYR A C 1
ATOM 678 O O . TYR A 1 83 ? 1.418 -3.664 -18.044 1.00 58.69 83 TYR A O 1
ATOM 686 N N . ASN A 1 84 ? 2.628 -4.025 -16.191 1.00 52.94 84 ASN A N 1
ATOM 687 C CA . ASN A 1 84 ? 3.890 -3.581 -16.786 1.00 52.94 84 ASN A CA 1
ATOM 688 C C . ASN A 1 84 ? 4.370 -4.529 -17.910 1.00 52.94 84 ASN A C 1
ATOM 690 O O . ASN A 1 84 ? 4.886 -4.074 -18.927 1.00 52.94 84 ASN A O 1
ATOM 694 N N 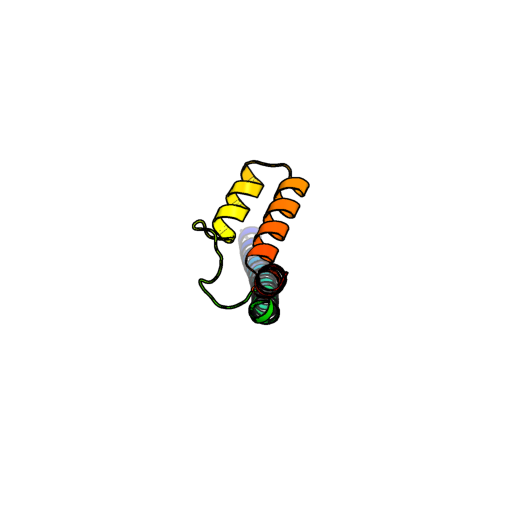. LEU A 1 85 ? 4.138 -5.842 -17.780 1.00 51.44 85 LEU A N 1
ATOM 695 C CA . LEU A 1 85 ? 4.407 -6.828 -18.837 1.00 51.44 85 LEU A CA 1
ATOM 696 C C . LEU A 1 85 ? 3.472 -6.683 -20.047 1.00 51.44 85 LEU A C 1
ATOM 698 O O . LEU A 1 85 ? 3.907 -6.939 -21.167 1.00 51.44 85 LEU A O 1
ATOM 702 N N . TYR A 1 86 ? 2.222 -6.253 -19.846 1.00 52.09 86 TYR A N 1
ATOM 703 C CA . TYR A 1 86 ? 1.292 -5.972 -20.944 1.00 52.09 86 TYR A CA 1
ATOM 704 C C . TYR A 1 86 ? 1.707 -4.729 -21.749 1.00 52.09 86 TYR A C 1
ATOM 706 O O . TYR A 1 86 ? 1.657 -4.753 -22.973 1.00 52.09 86 TYR A O 1
ATOM 714 N N . ILE A 1 87 ? 2.177 -3.664 -21.087 1.00 53.50 87 ILE A N 1
ATOM 715 C CA . ILE A 1 87 ? 2.618 -2.437 -21.776 1.00 53.50 87 ILE A CA 1
ATOM 716 C C . ILE A 1 87 ? 3.971 -2.612 -22.473 1.00 53.50 87 ILE A C 1
ATOM 718 O O . ILE A 1 87 ? 4.178 -2.045 -23.537 1.00 53.50 87 ILE A O 1
ATOM 722 N N . LYS A 1 88 ? 4.901 -3.394 -21.913 1.00 48.00 88 LYS A N 1
ATOM 723 C CA . LYS A 1 88 ? 6.244 -3.554 -22.501 1.00 48.00 88 LYS A CA 1
ATOM 724 C C . LYS A 1 88 ? 6.268 -4.403 -23.787 1.00 48.00 88 LYS A C 1
ATOM 726 O O . LYS A 1 88 ? 7.267 -4.375 -24.495 1.00 48.00 88 LYS A O 1
ATOM 731 N N . ASN A 1 89 ? 5.199 -5.157 -24.058 1.00 47.16 89 ASN A N 1
ATOM 732 C CA . ASN A 1 89 ? 5.031 -6.020 -25.237 1.00 47.16 89 ASN A CA 1
ATOM 733 C C . ASN A 1 89 ? 4.011 -5.476 -26.261 1.00 47.16 89 ASN A C 1
ATOM 735 O O . ASN A 1 89 ? 3.674 -6.196 -27.203 1.00 47.16 89 ASN A O 1
ATOM 739 N N . SER A 1 90 ? 3.513 -4.247 -26.081 1.00 46.41 90 SER A N 1
ATOM 740 C CA . SER A 1 90 ? 2.651 -3.537 -27.037 1.00 46.41 90 SER A CA 1
ATOM 741 C C . SER A 1 90 ? 3.367 -2.329 -27.622 1.00 46.41 90 SER A C 1
ATOM 743 O O . SER A 1 90 ? 2.929 -1.921 -28.718 1.00 46.41 90 SER A O 1
#

Radius of gyration: 21.13 Å; Cα contacts (8 Å, |Δi|>4): 37; chains: 1; bounding box: 32×30×74 Å

Foldseek 3Di:
DVVVVVVVVVVVVVVVVVVVVVVVVVVVVVVVCVVCVVQLDDPPQQPDPDDLVRLLVVLVVPHDPVRSVVVSVVSSCSSGVVNVVVVVVD

Sequence (90 aa):
MRKNYLFKILKMYVSNILYKLTTCVIQMLILCIQLFRPFFGAEGVCPFTIGCTEYAIMQLEQNHFLTAMYNIIKRILICNPLYNLYIKNS

Secondary structure (DSSP, 8-state):
-HHHHHHHHHHHHHHHHHHHHHHHHHHHHHHHHHHHHHHH-STT--S-SS-HHHHHHHHHHHS-HHHHHHHHHHHHHHHSHHHHHHHHT-